Protein AF-A0AAF0HGX1-F1 (afdb_monomer_lite)

Radius of gyration: 14.4 Å; chains: 1; bounding box: 32×28×38 Å

Structure (mmCIF, N/CA/C/O backbone):
data_AF-A0AAF0HGX1-F1
#
_entry.id   AF-A0AAF0HGX1-F1
#
loop_
_atom_site.group_PDB
_atom_site.id
_atom_site.type_symbol
_atom_site.label_atom_id
_atom_site.label_alt_id
_atom_site.label_comp_id
_atom_site.label_asym_id
_atom_site.label_entity_id
_atom_site.label_seq_id
_atom_site.pdbx_PDB_ins_code
_atom_site.Cartn_x
_atom_site.Cartn_y
_atom_site.Cartn_z
_atom_site.occupancy
_atom_site.B_iso_or_equiv
_atom_site.auth_seq_id
_atom_site.auth_comp_id
_atom_site.auth_asym_id
_atom_site.auth_atom_id
_atom_site.pdbx_PDB_model_num
ATOM 1 N N . MET A 1 1 ? 1.243 -7.071 -18.373 1.00 39.72 1 MET A N 1
ATOM 2 C CA . MET A 1 1 ? 2.028 -7.286 -17.140 1.00 39.72 1 MET A CA 1
ATOM 3 C C . MET A 1 1 ? 1.034 -7.482 -16.002 1.00 39.72 1 MET A C 1
ATOM 5 O O . MET A 1 1 ? 0.300 -6.554 -15.701 1.00 39.72 1 MET A O 1
ATOM 9 N N . LYS A 1 2 ? 0.867 -8.713 -15.497 1.00 37.19 2 LYS A N 1
ATOM 10 C CA . LYS A 1 2 ? -0.102 -9.013 -14.429 1.00 37.19 2 LYS A CA 1
ATOM 11 C C . LYS A 1 2 ? 0.512 -8.567 -13.104 1.00 37.19 2 LYS A C 1
ATOM 13 O O . LYS A 1 2 ? 1.212 -9.352 -12.472 1.00 37.19 2 LYS A O 1
ATOM 18 N N . TYR A 1 3 ? 0.330 -7.307 -12.726 1.00 50.44 3 TYR A N 1
ATOM 19 C CA . TYR A 1 3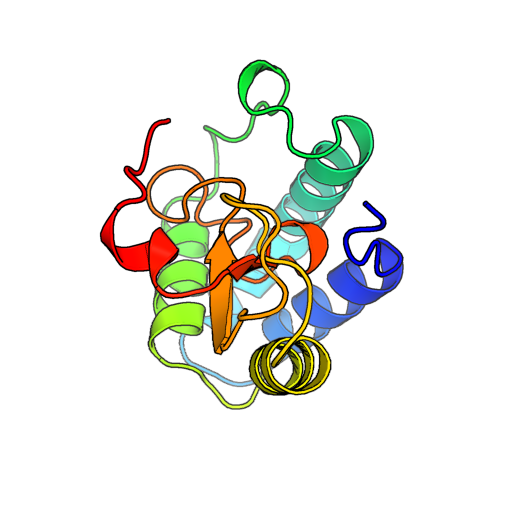 ? 0.587 -6.932 -11.341 1.00 50.44 3 TYR A CA 1
ATOM 20 C C . TYR A 1 3 ? -0.386 -7.682 -10.451 1.00 50.44 3 TYR A C 1
ATOM 22 O O . TYR A 1 3 ? -1.512 -7.963 -10.863 1.00 50.44 3 TYR A O 1
ATOM 30 N N . PHE A 1 4 ? 0.112 -8.107 -9.295 1.00 54.91 4 PHE A N 1
ATOM 31 C CA . PHE A 1 4 ? -0.618 -8.888 -8.312 1.00 54.91 4 PHE A CA 1
ATOM 32 C C . PHE A 1 4 ? -1.902 -8.153 -7.912 1.00 54.91 4 PHE A C 1
ATOM 34 O O . PHE A 1 4 ? -1.913 -7.371 -6.971 1.00 54.91 4 PHE A O 1
ATOM 41 N N . ASN A 1 5 ? -2.999 -8.451 -8.600 1.00 54.19 5 ASN A N 1
ATOM 42 C CA . ASN A 1 5 ? -4.328 -8.215 -8.072 1.00 54.19 5 ASN A CA 1
ATOM 43 C C . ASN A 1 5 ? -4.566 -9.324 -7.054 1.00 54.19 5 ASN A C 1
ATOM 45 O O . ASN A 1 5 ? -5.161 -10.353 -7.379 1.00 54.19 5 ASN A O 1
ATOM 49 N N . GLN A 1 6 ? -4.044 -9.157 -5.834 1.00 63.81 6 GLN A N 1
ATOM 50 C CA . GLN A 1 6 ? -4.716 -9.837 -4.738 1.00 63.81 6 GLN A CA 1
ATOM 51 C C . GLN A 1 6 ? -6.162 -9.322 -4.716 1.00 63.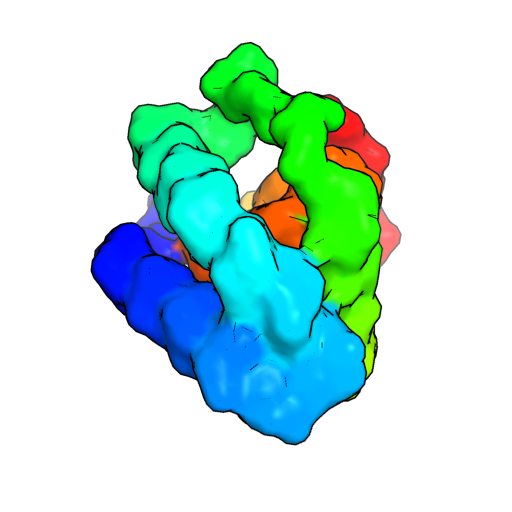81 6 GLN A C 1
ATOM 53 O O . GLN A 1 6 ? -6.370 -8.126 -4.965 1.00 63.81 6 GLN A O 1
ATOM 58 N N . PRO A 1 7 ? -7.148 -10.208 -4.498 1.00 80.38 7 PRO A N 1
ATOM 59 C CA . PRO A 1 7 ? -8.533 -9.791 -4.347 1.00 80.38 7 PRO A CA 1
ATOM 60 C C . PRO A 1 7 ? -8.623 -8.672 -3.306 1.00 80.38 7 PRO A C 1
ATOM 62 O O . PRO A 1 7 ? -7.871 -8.685 -2.328 1.00 80.38 7 PRO A O 1
ATOM 65 N N . LEU A 1 8 ? -9.505 -7.699 -3.532 1.00 85.56 8 LEU A N 1
ATOM 66 C CA . LEU A 1 8 ? -9.728 -6.588 -2.602 1.00 85.56 8 LEU A CA 1
ATOM 67 C C . LEU A 1 8 ? -10.039 -7.111 -1.191 1.00 85.56 8 LEU A C 1
ATOM 69 O O . LEU A 1 8 ? -9.593 -6.537 -0.202 1.00 85.56 8 LEU A O 1
ATOM 73 N N . GLU A 1 9 ? -10.749 -8.232 -1.118 1.00 89.00 9 GLU A N 1
ATOM 74 C CA . GLU A 1 9 ? -11.104 -8.958 0.096 1.00 89.00 9 GLU A CA 1
ATOM 75 C C . GLU A 1 9 ? -9.868 -9.247 0.958 1.00 89.00 9 GLU A C 1
ATOM 77 O O . GLU A 1 9 ? -9.869 -8.940 2.144 1.00 89.00 9 GLU A O 1
ATOM 82 N N . ASN A 1 10 ? -8.760 -9.691 0.354 1.00 90.44 10 ASN A N 1
ATOM 83 C CA . ASN A 1 10 ? -7.525 -9.963 1.093 1.00 90.44 10 ASN A CA 1
ATOM 84 C C . ASN A 1 10 ? -6.926 -8.699 1.722 1.00 90.44 10 ASN A C 1
ATOM 86 O O . ASN A 1 10 ? -6.277 -8.774 2.763 1.00 90.44 10 ASN A O 1
ATOM 90 N N . ASP A 1 11 ? -7.049 -7.548 1.062 1.00 93.06 11 ASP A N 1
ATOM 91 C CA . ASP A 1 11 ? -6.525 -6.290 1.595 1.00 93.06 11 ASP A CA 1
ATOM 92 C C . ASP A 1 11 ? -7.460 -5.684 2.650 1.00 93.06 11 ASP A C 1
ATOM 94 O O . ASP A 1 11 ? -6.969 -5.073 3.601 1.00 93.06 11 ASP A O 1
ATOM 98 N N . ILE A 1 12 ? -8.773 -5.930 2.548 1.00 94.69 12 ILE A N 1
ATOM 99 C CA . ILE A 1 12 ? -9.754 -5.639 3.606 1.00 94.69 12 ILE A CA 1
ATOM 100 C C . ILE A 1 12 ? -9.478 -6.490 4.854 1.00 94.69 12 ILE A C 1
ATOM 102 O O . ILE A 1 12 ? -9.464 -5.959 5.968 1.00 94.69 12 ILE A O 1
ATOM 106 N N . ASP A 1 13 ? -9.201 -7.782 4.686 1.00 94.38 13 ASP A N 1
ATOM 107 C CA . ASP A 1 13 ? -8.887 -8.677 5.801 1.00 94.38 13 ASP A CA 1
ATOM 108 C C . ASP A 1 13 ? -7.613 -8.217 6.521 1.00 94.38 13 ASP A C 1
ATOM 110 O O . ASP A 1 13 ? -7.614 -8.039 7.738 1.00 94.38 13 ASP A O 1
ATOM 114 N N . LYS A 1 14 ? -6.549 -7.885 5.775 1.00 93.12 14 LYS A N 1
ATOM 115 C CA . LYS A 1 14 ? -5.292 -7.380 6.357 1.00 93.12 14 LYS A CA 1
ATOM 116 C C . LYS A 1 14 ? -5.467 -6.077 7.133 1.00 93.12 14 LYS A C 1
ATOM 118 O O . LYS A 1 14 ? -4.910 -5.950 8.221 1.00 93.12 14 LYS A O 1
ATOM 123 N N . ILE A 1 15 ? -6.190 -5.083 6.599 1.00 93.44 15 ILE A N 1
ATOM 124 C CA . ILE A 1 15 ? -6.389 -3.820 7.336 1.00 93.44 15 ILE A CA 1
ATOM 125 C C . ILE A 1 15 ? -7.247 -4.046 8.587 1.00 93.44 15 ILE A C 1
ATOM 127 O O . ILE A 1 15 ? -6.969 -3.446 9.623 1.00 93.44 15 ILE A O 1
ATOM 131 N N . THR A 1 16 ? -8.216 -4.963 8.528 1.00 94.69 16 THR A N 1
ATOM 132 C CA . THR A 1 16 ? -9.016 -5.386 9.687 1.00 94.69 16 THR A CA 1
ATOM 133 C C . THR A 1 16 ? -8.153 -6.074 10.749 1.00 94.69 16 THR A C 1
ATOM 135 O 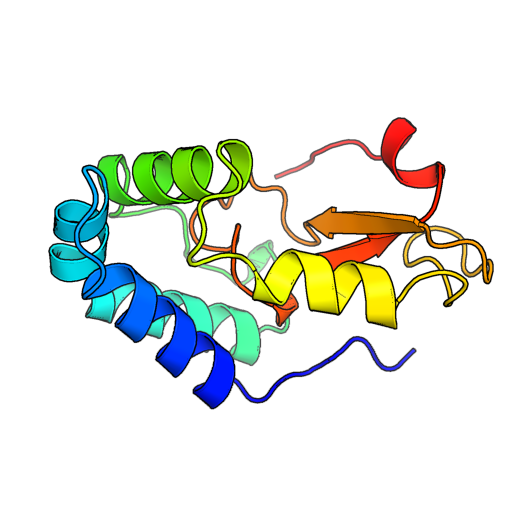O . THR A 1 16 ? -8.241 -5.7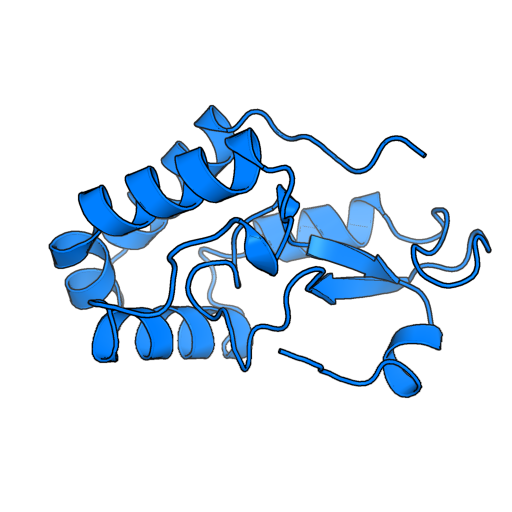43 11.930 1.00 94.69 16 THR A O 1
ATOM 138 N N . GLU A 1 17 ? -7.269 -6.990 10.354 1.00 93.31 17 GLU A N 1
ATOM 139 C CA . GLU A 1 17 ? -6.313 -7.634 11.263 1.00 93.31 17 GLU A CA 1
ATOM 140 C C . GLU A 1 17 ? -5.374 -6.613 11.917 1.00 93.31 17 GLU A C 1
ATOM 142 O O . GLU A 1 17 ? -5.125 -6.671 13.121 1.00 93.31 17 GLU A O 1
ATOM 147 N N . ILE A 1 18 ? -4.880 -5.645 11.142 1.00 92.06 18 ILE A N 1
ATOM 148 C CA . ILE A 1 18 ? -4.014 -4.567 11.631 1.00 92.06 18 ILE A CA 1
ATOM 149 C C . ILE A 1 18 ? -4.768 -3.648 12.597 1.00 92.06 18 ILE A C 1
ATOM 151 O O . ILE A 1 18 ? -4.205 -3.259 13.619 1.00 92.06 18 ILE A O 1
ATOM 155 N N . ALA A 1 19 ? -6.028 -3.323 12.309 1.00 92.81 19 ALA A N 1
ATOM 156 C CA . ALA A 1 19 ? -6.884 -2.539 13.195 1.00 92.81 19 ALA A CA 1
ATOM 157 C C . ALA A 1 19 ? -7.083 -3.225 14.555 1.00 92.81 19 ALA A C 1
ATOM 159 O O . ALA A 1 19 ? -7.034 -2.565 15.588 1.00 92.81 19 ALA A O 1
ATOM 160 N N . ASN A 1 20 ? -7.241 -4.550 14.550 1.00 91.38 20 ASN A N 1
ATOM 161 C CA . ASN A 1 20 ? -7.443 -5.359 15.753 1.00 91.38 20 ASN A CA 1
ATOM 162 C C . ASN A 1 20 ? -6.134 -5.761 16.460 1.00 91.38 20 ASN A C 1
ATOM 164 O O . ASN A 1 20 ? -6.165 -6.370 17.532 1.00 91.38 20 ASN A O 1
ATOM 168 N N . ALA A 1 21 ? -4.970 -5.462 15.878 1.00 88.38 21 ALA A N 1
ATOM 169 C CA . ALA A 1 21 ? -3.684 -5.815 16.466 1.00 88.38 21 ALA A CA 1
ATOM 170 C C . ALA A 1 21 ? -3.358 -4.913 17.666 1.00 88.38 21 ALA A C 1
ATOM 172 O O . ALA A 1 21 ? -3.553 -3.707 17.628 1.00 88.38 21 ALA A O 1
ATOM 173 N N . ASN A 1 22 ? -2.772 -5.465 18.728 1.00 81.31 22 ASN A N 1
ATOM 174 C CA . ASN A 1 22 ? -2.458 -4.687 19.927 1.00 81.31 22 ASN A CA 1
ATOM 175 C C . ASN A 1 22 ? -1.109 -3.943 19.803 1.00 81.31 22 ASN A C 1
ATOM 177 O O . ASN A 1 22 ? -0.073 -4.437 20.250 1.00 81.31 22 ASN A O 1
ATOM 181 N N . TYR A 1 23 ? -1.106 -2.766 19.167 1.00 83.00 23 TYR A N 1
ATOM 182 C CA . TYR A 1 23 ? 0.057 -1.862 19.109 1.00 83.00 23 TYR A CA 1
ATOM 183 C C . TYR A 1 23 ? -0.348 -0.380 19.154 1.00 83.00 23 TYR A C 1
ATOM 185 O O . TYR A 1 23 ? -1.500 -0.034 18.910 1.00 83.00 23 TYR A O 1
ATOM 193 N N . SER A 1 24 ? 0.605 0.522 19.418 1.00 78.56 24 SER A N 1
ATOM 194 C CA . SER A 1 24 ? 0.345 1.949 19.698 1.00 78.56 24 SER A CA 1
ATOM 195 C C . SER A 1 24 ? -0.448 2.716 18.628 1.00 78.56 24 SER A C 1
ATOM 197 O O . SER A 1 24 ? -1.109 3.695 18.952 1.00 78.56 24 SER A O 1
ATOM 199 N N . GLY A 1 25 ? -0.394 2.291 17.363 1.00 81.38 25 GLY A N 1
ATOM 200 C CA . GLY A 1 25 ? -1.094 2.934 16.247 1.00 81.38 25 GLY A CA 1
ATOM 201 C C . GLY A 1 25 ? -2.410 2.268 15.832 1.00 81.38 25 GLY A C 1
ATOM 202 O O . GLY A 1 25 ? -3.092 2.805 14.959 1.00 81.38 25 GLY A O 1
ATOM 203 N N . SER A 1 26 ? -2.759 1.125 16.432 1.00 85.06 26 SER A N 1
ATOM 204 C CA . SER A 1 26 ? -3.930 0.309 16.069 1.00 85.06 26 SER A CA 1
ATOM 205 C C . SER A 1 26 ? -5.251 1.038 16.284 1.00 85.06 26 SER A C 1
ATOM 207 O O . SER A 1 26 ? -6.065 1.087 15.370 1.00 85.06 26 SER A O 1
ATOM 209 N N . LYS A 1 27 ? -5.421 1.723 17.425 1.00 91.56 27 LYS A N 1
ATOM 210 C CA . LYS A 1 27 ? -6.661 2.440 17.770 1.00 91.56 27 LYS A CA 1
ATOM 211 C C . LYS A 1 27 ? -7.050 3.500 16.737 1.00 91.56 27 LYS A C 1
ATOM 213 O O . LYS A 1 27 ? -8.225 3.666 16.427 1.00 91.56 27 LYS A O 1
ATOM 218 N N . LEU A 1 28 ? -6.066 4.208 16.177 1.00 91.75 28 LEU A N 1
ATOM 219 C CA . LEU A 1 28 ? -6.306 5.195 15.118 1.00 91.75 28 LEU A CA 1
ATOM 220 C C . LEU A 1 28 ? -6.792 4.537 13.825 1.00 91.75 28 LEU A C 1
ATOM 222 O O . LEU A 1 28 ? -7.591 5.130 13.107 1.00 91.75 28 LEU A O 1
ATOM 226 N N . ILE A 1 29 ? -6.317 3.331 13.525 1.00 90.94 29 ILE A N 1
ATOM 227 C CA . ILE A 1 29 ? -6.726 2.584 12.334 1.00 90.94 29 ILE A CA 1
ATOM 228 C C . ILE A 1 29 ? -8.099 1.954 12.560 1.00 90.94 29 ILE A C 1
ATOM 230 O O . ILE A 1 29 ? -8.958 2.091 11.701 1.00 90.94 29 ILE A O 1
ATOM 234 N N . GLU A 1 30 ? -8.340 1.373 13.734 1.00 93.00 30 GLU A N 1
ATOM 235 C CA . GLU A 1 30 ? -9.634 0.831 14.161 1.00 93.00 30 GLU A CA 1
ATOM 236 C C . GLU A 1 30 ? -10.750 1.879 14.071 1.00 93.00 30 GLU A C 1
ATOM 238 O O . GLU A 1 30 ? -11.751 1.660 13.392 1.00 93.00 30 GLU A O 1
ATOM 243 N N . ASN A 1 31 ? -10.540 3.066 14.653 1.00 92.62 31 ASN A N 1
ATOM 244 C CA . ASN A 1 31 ? -11.519 4.158 14.626 1.00 92.62 31 ASN A CA 1
ATOM 245 C C . ASN A 1 31 ? -11.841 4.654 13.203 1.00 92.62 31 ASN A C 1
ATOM 247 O O . ASN A 1 31 ? -12.875 5.281 12.992 1.00 92.62 31 ASN A O 1
ATOM 251 N N . ASN A 1 32 ? -10.956 4.395 12.237 1.00 92.50 32 ASN A N 1
ATOM 252 C CA . ASN A 1 32 ? -11.082 4.840 10.852 1.00 92.50 32 ASN A CA 1
ATOM 253 C C . ASN A 1 32 ? -11.209 3.669 9.860 1.00 92.50 32 ASN A C 1
ATOM 255 O O . ASN A 1 32 ? -11.092 3.879 8.651 1.00 92.50 32 ASN A O 1
ATOM 259 N N . LEU A 1 33 ? -11.458 2.443 10.339 1.00 93.25 33 LEU A N 1
ATOM 260 C CA . LEU A 1 33 ? -11.406 1.224 9.526 1.00 93.25 33 LEU A CA 1
ATOM 261 C C . LEU A 1 33 ? -12.366 1.288 8.333 1.00 93.25 33 LEU A C 1
ATOM 263 O O . LEU A 1 33 ? -11.972 1.001 7.205 1.00 93.25 33 LEU A O 1
ATOM 267 N N . ASN A 1 34 ? -13.596 1.756 8.558 1.00 92.88 34 ASN A N 1
ATOM 268 C CA . ASN A 1 34 ? -14.583 1.925 7.490 1.00 92.88 34 ASN A CA 1
ATOM 269 C C . ASN A 1 34 ? -14.088 2.886 6.398 1.00 92.88 34 ASN A C 1
ATOM 271 O O . ASN A 1 34 ? -14.266 2.613 5.217 1.00 92.88 34 ASN A O 1
ATOM 275 N N . ILE A 1 35 ? -13.409 3.974 6.773 1.00 91.50 35 ILE A N 1
ATOM 276 C CA . ILE A 1 35 ? -12.864 4.937 5.807 1.00 91.50 35 ILE A CA 1
ATOM 277 C C . ILE A 1 35 ? -11.719 4.298 5.008 1.00 91.50 35 ILE A C 1
ATOM 279 O O . ILE A 1 35 ? -11.669 4.466 3.792 1.00 91.50 35 ILE A O 1
ATOM 283 N N . PHE A 1 36 ? -10.831 3.522 5.645 1.00 92.38 36 PHE A N 1
ATOM 284 C CA . PHE A 1 36 ? -9.793 2.769 4.927 1.00 92.38 36 PHE A CA 1
ATOM 285 C C . PHE A 1 36 ? -10.383 1.786 3.915 1.00 92.38 36 PHE A C 1
ATOM 287 O O . PHE A 1 36 ? -9.913 1.727 2.781 1.00 92.38 36 PHE A O 1
ATOM 294 N N . ILE A 1 37 ? -11.426 1.050 4.302 1.00 93.38 37 ILE A N 1
ATOM 295 C CA . ILE A 1 37 ? -12.113 0.102 3.418 1.00 93.38 37 ILE A CA 1
ATOM 296 C C . ILE A 1 37 ? -12.709 0.830 2.205 1.00 93.38 37 ILE A C 1
ATOM 298 O O . ILE A 1 37 ? -12.520 0.381 1.074 1.00 93.38 37 ILE A O 1
ATOM 302 N N . GLU A 1 38 ? -13.369 1.974 2.406 1.00 92.00 38 GLU A N 1
ATOM 303 C CA . GLU A 1 38 ? -13.900 2.781 1.299 1.00 92.00 38 GLU A CA 1
ATOM 304 C C . GLU A 1 38 ? -12.792 3.320 0.384 1.00 92.00 38 GLU A C 1
ATOM 306 O O . GLU A 1 38 ? -12.920 3.273 -0.840 1.00 92.00 38 GLU A O 1
ATOM 311 N N . ARG A 1 39 ? -11.658 3.752 0.947 1.00 91.06 39 ARG A N 1
ATOM 312 C CA . ARG A 1 39 ? -10.485 4.161 0.158 1.00 91.06 39 ARG A CA 1
ATOM 313 C C . ARG A 1 39 ? -9.897 2.995 -0.641 1.00 91.06 39 ARG A C 1
ATOM 315 O O . ARG A 1 39 ? -9.501 3.180 -1.787 1.00 91.06 39 ARG A O 1
ATOM 322 N N . TYR A 1 40 ? -9.863 1.781 -0.089 1.00 93.12 40 TYR A N 1
ATOM 323 C CA . TYR A 1 40 ? -9.379 0.603 -0.821 1.00 93.12 40 TYR A CA 1
ATOM 324 C C . TYR A 1 40 ? -10.326 0.251 -1.969 1.00 93.12 40 TYR A C 1
ATOM 326 O O . TYR A 1 40 ? -9.868 0.041 -3.090 1.00 93.12 40 TYR A O 1
ATOM 334 N N . LYS A 1 41 ? -11.644 0.279 -1.740 1.00 92.25 41 LYS A N 1
ATOM 335 C CA . LYS A 1 41 ? -12.641 0.116 -2.811 1.00 92.25 41 LYS A CA 1
ATOM 336 C C . LYS A 1 41 ? -12.447 1.146 -3.924 1.00 92.25 41 LYS A C 1
ATOM 338 O O . LYS A 1 41 ? -12.424 0.773 -5.097 1.00 92.25 41 LYS A O 1
ATOM 343 N N . GLU A 1 42 ? -12.253 2.415 -3.565 1.00 91.38 42 GLU A N 1
ATOM 344 C CA . GLU A 1 42 ? -11.985 3.496 -4.518 1.00 91.38 42 GLU A CA 1
ATOM 345 C C . GLU A 1 42 ? -10.725 3.203 -5.343 1.00 91.38 42 GLU A C 1
ATOM 347 O O . GLU A 1 42 ? -10.807 3.168 -6.572 1.00 91.38 42 GLU A O 1
ATOM 352 N N . TYR A 1 43 ? -9.604 2.880 -4.688 1.00 91.88 43 TYR A N 1
ATOM 353 C CA . TYR A 1 43 ? -8.349 2.520 -5.354 1.00 91.88 43 TYR A CA 1
ATOM 354 C C . TYR A 1 43 ? -8.540 1.395 -6.377 1.00 91.88 43 TYR A C 1
ATOM 356 O O . TYR A 1 43 ? -8.070 1.496 -7.510 1.00 91.88 43 TYR A O 1
ATOM 364 N N . TYR A 1 44 ? -9.236 0.319 -5.999 1.00 91.19 44 TYR A N 1
ATOM 365 C CA . TYR A 1 44 ? -9.484 -0.813 -6.893 1.00 91.19 44 TYR A CA 1
ATOM 366 C C . TYR A 1 44 ? -10.423 -0.447 -8.048 1.00 91.19 44 TYR A C 1
ATOM 368 O O . TYR A 1 44 ? -10.196 -0.891 -9.175 1.00 91.19 44 TYR A O 1
ATOM 376 N N . SER A 1 45 ? -11.436 0.392 -7.802 1.00 90.50 45 SER A N 1
ATOM 377 C CA . SER A 1 45 ? -12.379 0.845 -8.834 1.00 90.50 45 SER A CA 1
ATOM 378 C C . SER A 1 45 ? -11.696 1.662 -9.937 1.00 90.50 45 SER A C 1
ATOM 380 O O . SER A 1 45 ? -12.013 1.496 -11.115 1.00 90.50 45 SER A O 1
ATOM 382 N N . CYS A 1 46 ? -10.703 2.482 -9.576 1.00 89.44 46 CYS A N 1
ATOM 383 C CA . CYS A 1 46 ? -9.965 3.339 -10.504 1.00 89.44 46 CYS A CA 1
ATOM 384 C C . CYS A 1 46 ? -8.569 2.803 -10.864 1.00 89.44 46 CYS A C 1
ATOM 386 O O . CYS A 1 46 ? -7.834 3.450 -11.608 1.00 89.44 46 CYS A O 1
ATOM 388 N N . LYS A 1 47 ? -8.190 1.623 -10.353 1.00 88.50 47 LYS A N 1
ATOM 389 C CA . LYS A 1 47 ? -6.875 0.982 -10.548 1.00 88.50 47 LYS A CA 1
ATOM 390 C C . LYS A 1 47 ? -5.698 1.894 -10.179 1.00 88.50 47 LYS A C 1
ATOM 392 O O . LYS A 1 47 ? -4.691 1.927 -10.884 1.00 88.50 47 LYS A O 1
ATOM 397 N N . GLY A 1 48 ? -5.840 2.654 -9.097 1.00 84.81 48 GLY A N 1
ATOM 398 C CA . GLY A 1 48 ? -4.804 3.578 -8.644 1.00 84.81 48 GLY A CA 1
ATOM 399 C C . GLY A 1 48 ? -4.657 4.839 -9.505 1.00 84.81 48 GLY A C 1
ATOM 400 O O . GLY A 1 48 ? -3.627 5.499 -9.417 1.00 84.81 48 GLY A O 1
ATOM 401 N N . ALA A 1 49 ? -5.630 5.191 -10.352 1.00 87.44 49 ALA A N 1
ATOM 402 C CA . ALA A 1 49 ? -5.583 6.442 -11.108 1.00 87.44 49 ALA A CA 1
ATOM 403 C C . ALA A 1 49 ? -5.658 7.648 -10.153 1.00 87.44 49 ALA A C 1
ATOM 405 O O . ALA A 1 49 ? -6.740 7.998 -9.685 1.00 87.44 49 ALA A O 1
ATOM 406 N N . ALA A 1 50 ? -4.511 8.283 -9.878 1.00 83.88 50 ALA A N 1
ATOM 407 C CA . ALA A 1 50 ? -4.368 9.347 -8.876 1.00 83.88 50 ALA A CA 1
ATOM 408 C C . ALA A 1 50 ? -5.405 10.474 -9.032 1.00 83.88 50 ALA A C 1
ATOM 410 O O . ALA A 1 50 ? -6.043 10.864 -8.061 1.00 83.88 50 ALA A O 1
ATOM 411 N N . LEU A 1 51 ? -5.654 10.919 -10.270 1.00 83.56 51 LEU A N 1
ATOM 412 C CA . LEU A 1 51 ? -6.626 11.978 -10.586 1.00 83.56 51 LEU A CA 1
ATOM 413 C C . LEU A 1 51 ? -8.090 11.588 -10.327 1.00 83.56 51 LEU A C 1
ATOM 415 O O . LEU A 1 51 ? -8.963 12.450 -10.316 1.00 83.56 51 LEU A O 1
ATOM 419 N N . SER A 1 52 ? -8.375 10.297 -10.170 1.00 83.38 52 SER A N 1
ATOM 420 C CA . SER A 1 52 ? -9.717 9.767 -9.912 1.00 83.38 52 SER A CA 1
ATOM 421 C C . SER A 1 52 ? -9.929 9.370 -8.450 1.00 83.38 52 SER A C 1
ATOM 423 O O . SER A 1 52 ? -11.023 8.939 -8.102 1.00 83.38 52 SER A O 1
ATOM 425 N N . ILE A 1 53 ? -8.901 9.486 -7.605 1.00 80.81 53 ILE A N 1
ATOM 426 C CA . ILE A 1 53 ? -8.970 9.160 -6.179 1.00 80.81 53 ILE A CA 1
ATOM 427 C C . ILE A 1 53 ? -9.246 10.441 -5.394 1.00 80.81 53 ILE A C 1
ATOM 429 O O . ILE A 1 53 ? -8.427 11.354 -5.366 1.00 80.81 53 ILE A O 1
ATOM 433 N N . ASN A 1 54 ? -10.363 10.493 -4.672 1.00 68.81 54 ASN A N 1
ATOM 434 C CA . ASN A 1 54 ? -10.771 11.652 -3.868 1.00 68.81 54 ASN A CA 1
ATOM 435 C C . ASN A 1 54 ? -10.085 11.701 -2.482 1.00 68.81 54 ASN A C 1
ATOM 437 O O . ASN A 1 54 ? -10.618 12.246 -1.515 1.00 68.81 54 ASN A O 1
ATOM 441 N N . GLY A 1 55 ? -8.890 11.115 -2.363 1.00 61.16 55 GLY A N 1
ATOM 442 C CA . GLY A 1 55 ? -8.240 10.706 -1.110 1.00 61.16 55 GLY A CA 1
ATOM 443 C C . GLY A 1 55 ? -7.649 11.811 -0.224 1.00 61.16 55 GLY A C 1
ATOM 444 O O . GLY A 1 55 ? -6.912 11.505 0.706 1.00 61.16 55 GLY A O 1
ATOM 445 N N . MET A 1 56 ? -7.932 13.093 -0.458 1.00 59.81 56 MET A N 1
ATOM 446 C CA . MET A 1 56 ? -7.244 14.168 0.278 1.00 59.81 56 MET A CA 1
ATOM 447 C C . MET A 1 56 ? -7.878 14.554 1.624 1.00 59.81 56 MET A C 1
ATOM 449 O O . MET A 1 56 ? -7.232 15.249 2.405 1.00 59.81 56 MET A O 1
ATOM 453 N N . PHE A 1 57 ? -9.097 14.105 1.941 1.00 64.12 57 PHE A N 1
ATOM 454 C CA . PHE A 1 57 ? -9.809 14.543 3.150 1.00 64.12 57 PHE A CA 1
ATOM 455 C C . PHE A 1 57 ? -10.075 13.405 4.150 1.00 64.12 57 PHE A C 1
ATOM 457 O O . PHE A 1 57 ? -10.664 12.384 3.800 1.00 64.12 57 PHE A O 1
ATOM 464 N N . GLY A 1 58 ? -9.702 13.625 5.421 1.00 67.19 58 GLY A N 1
ATOM 465 C CA . GLY A 1 58 ? -10.329 12.944 6.565 1.00 67.19 58 GLY A CA 1
ATOM 466 C C . GLY A 1 58 ? -9.554 11.844 7.301 1.00 67.19 58 GLY A C 1
ATOM 467 O O . GLY A 1 58 ? -10.199 11.039 7.958 1.00 67.19 58 GLY A O 1
ATOM 468 N N . LEU A 1 59 ? -8.216 11.779 7.248 1.00 74.31 59 LEU A N 1
ATOM 469 C CA . LEU A 1 59 ? -7.456 10.710 7.931 1.00 74.31 59 LEU A CA 1
ATOM 470 C C . LEU A 1 59 ? -6.102 11.139 8.527 1.00 74.31 59 LEU A C 1
ATOM 472 O O . LEU A 1 59 ? -5.249 10.283 8.714 1.00 74.31 59 LEU A O 1
ATOM 476 N N . ASN A 1 60 ? -5.847 12.421 8.806 1.00 81.69 60 ASN A N 1
ATOM 477 C CA . ASN A 1 60 ? -4.483 12.924 9.072 1.00 81.69 60 ASN A CA 1
ATOM 478 C C . ASN A 1 60 ? -3.668 12.075 10.076 1.00 81.69 60 ASN A C 1
ATOM 480 O O . ASN A 1 60 ? -2.586 11.596 9.733 1.00 81.69 60 ASN A O 1
ATOM 484 N N . ASP A 1 61 ? -4.218 11.779 11.256 1.00 88.00 61 ASP A N 1
ATOM 485 C CA . ASP A 1 61 ? -3.514 10.971 12.265 1.00 88.00 61 ASP A CA 1
ATOM 486 C C . ASP A 1 61 ? -3.433 9.481 11.893 1.00 88.00 61 ASP A C 1
ATOM 488 O O . ASP A 1 61 ? -2.416 8.819 12.119 1.00 88.00 61 ASP A O 1
ATOM 492 N N . ALA A 1 62 ? -4.485 8.937 11.276 1.00 89.38 62 ALA A N 1
ATOM 493 C CA . ALA A 1 62 ? -4.530 7.543 10.836 1.00 89.38 62 ALA A CA 1
ATOM 494 C C . ALA A 1 62 ? -3.566 7.270 9.663 1.00 89.38 62 ALA A C 1
ATOM 496 O O . ALA A 1 62 ? -2.899 6.234 9.630 1.00 89.38 62 ALA A O 1
ATOM 497 N N . ARG A 1 63 ? -3.428 8.230 8.743 1.00 90.50 63 ARG A N 1
ATOM 498 C CA . ARG A 1 63 ? -2.457 8.253 7.638 1.00 90.50 63 ARG A CA 1
ATOM 499 C C . ARG A 1 63 ? -1.035 8.196 8.175 1.00 90.50 63 ARG A C 1
ATOM 501 O O . ARG A 1 63 ? -0.249 7.344 7.759 1.00 90.50 63 ARG A O 1
ATOM 508 N N . GLU A 1 64 ? -0.717 9.044 9.149 1.00 90.44 64 GLU A N 1
ATOM 509 C CA . GLU A 1 64 ? 0.598 9.030 9.787 1.00 90.44 64 GLU A CA 1
ATOM 510 C C . GLU A 1 64 ? 0.848 7.739 10.582 1.00 90.44 64 GLU A C 1
ATOM 512 O O . GLU A 1 64 ? 1.963 7.212 10.557 1.00 90.44 64 GLU A O 1
ATOM 517 N N . SER A 1 65 ? -0.180 7.165 11.218 1.00 91.31 65 SER A N 1
ATOM 518 C CA . SER A 1 65 ? -0.087 5.853 11.876 1.00 91.31 65 SER A CA 1
ATOM 519 C C . SER A 1 65 ? 0.295 4.741 10.889 1.00 91.31 65 SER A C 1
ATOM 521 O O . SER A 1 65 ? 1.276 4.028 11.114 1.00 91.31 65 SER A O 1
ATOM 523 N N . ILE A 1 66 ? -0.398 4.636 9.749 1.00 91.88 66 ILE A N 1
ATOM 524 C CA . ILE A 1 66 ? -0.094 3.651 8.695 1.00 91.88 66 ILE A CA 1
ATOM 525 C C . ILE A 1 66 ? 1.297 3.874 8.094 1.00 91.88 66 ILE A C 1
ATOM 527 O O . ILE A 1 66 ? 2.056 2.923 7.883 1.00 91.88 66 ILE A O 1
ATOM 531 N N . LYS A 1 67 ? 1.680 5.132 7.863 1.00 91.31 67 LYS A N 1
ATOM 532 C CA . LYS A 1 67 ? 3.010 5.482 7.356 1.00 91.31 67 LYS A CA 1
ATOM 533 C C . LYS A 1 67 ? 4.116 5.033 8.310 1.00 91.31 67 LYS A C 1
ATOM 535 O O . LYS A 1 67 ? 5.097 4.418 7.882 1.00 91.31 67 LYS A O 1
ATOM 540 N N . LYS A 1 68 ? 3.945 5.283 9.613 1.00 91.38 68 LYS A N 1
ATOM 541 C CA . LYS A 1 68 ? 4.855 4.804 10.665 1.00 91.38 68 LYS A CA 1
ATOM 542 C C . LYS A 1 68 ? 4.886 3.279 10.728 1.00 91.38 68 LYS A C 1
ATOM 544 O O . LYS A 1 68 ? 5.971 2.715 10.848 1.00 91.38 68 LYS A O 1
ATOM 549 N N . LEU A 1 69 ? 3.733 2.623 10.588 1.00 91.81 69 LEU A N 1
ATOM 550 C CA . LEU A 1 69 ? 3.619 1.166 10.581 1.00 91.81 69 LEU A CA 1
ATOM 551 C C . LEU A 1 69 ? 4.449 0.525 9.469 1.00 91.81 69 LEU A C 1
ATOM 553 O O . LEU A 1 69 ? 5.214 -0.407 9.713 1.00 91.81 69 LEU A O 1
ATOM 557 N N . TYR A 1 70 ? 4.320 1.051 8.249 1.00 92.62 70 TYR A N 1
ATOM 558 C CA . TYR A 1 70 ? 5.081 0.578 7.098 1.00 92.62 70 TYR A CA 1
ATOM 55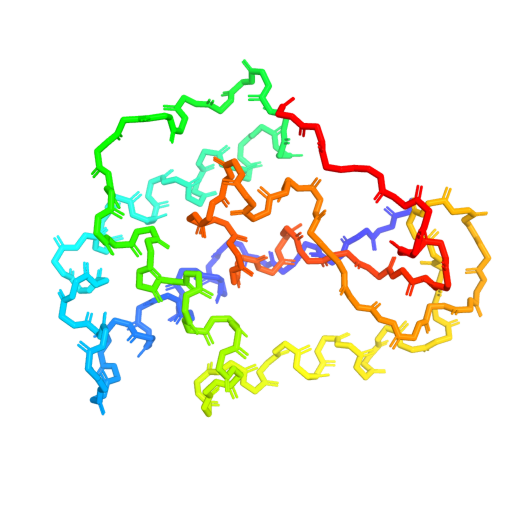9 C C . TYR A 1 70 ? 6.588 0.745 7.316 1.00 92.62 70 TYR A C 1
ATOM 561 O O . TYR A 1 70 ? 7.361 -0.190 7.101 1.00 92.62 70 TYR A O 1
ATOM 569 N N . LYS A 1 71 ? 7.013 1.916 7.813 1.00 90.31 71 LYS A N 1
ATOM 570 C CA . LYS A 1 71 ? 8.428 2.210 8.090 1.00 90.31 71 LYS A CA 1
ATOM 571 C C . LYS A 1 71 ? 9.015 1.328 9.190 1.00 90.31 71 LYS A C 1
ATOM 573 O O . LYS A 1 71 ? 10.154 0.884 9.054 1.00 90.31 71 LYS A O 1
ATOM 578 N N . SER A 1 72 ? 8.256 1.059 10.253 1.00 87.75 72 SER A N 1
ATOM 579 C CA . SER A 1 72 ? 8.708 0.205 11.356 1.00 87.75 72 SER A CA 1
ATOM 580 C C . SER A 1 72 ? 8.778 -1.272 10.975 1.00 87.75 72 SER A C 1
ATOM 582 O O . SER A 1 72 ? 9.411 -2.044 11.694 1.00 87.75 72 SER A O 1
ATOM 584 N N . LYS A 1 73 ? 8.165 -1.666 9.845 1.00 83.50 73 LYS A N 1
ATOM 585 C CA . LYS A 1 73 ? 8.066 -3.060 9.385 1.00 83.50 73 LYS A CA 1
ATOM 586 C C . LYS A 1 73 ? 7.544 -3.974 10.494 1.00 83.50 73 LYS A C 1
ATOM 588 O O . LYS A 1 73 ? 8.083 -5.059 10.714 1.00 83.50 73 LYS A O 1
ATOM 593 N N . GLY A 1 74 ? 6.534 -3.505 11.232 1.00 79.19 74 GLY A N 1
ATOM 594 C CA . GLY A 1 74 ? 5.997 -4.263 12.357 1.00 79.19 74 GLY A CA 1
ATOM 595 C C . GLY A 1 74 ? 5.494 -5.648 11.931 1.00 79.19 74 GLY A C 1
ATOM 596 O O . GLY A 1 74 ? 5.225 -5.895 10.756 1.00 79.19 74 GLY A O 1
ATOM 597 N N . LYS A 1 75 ? 5.390 -6.568 12.895 1.00 84.75 75 LYS A N 1
ATOM 598 C CA . LYS A 1 75 ? 5.134 -8.000 12.655 1.00 84.75 75 LYS A CA 1
ATOM 599 C C . LYS A 1 75 ? 3.897 -8.260 11.784 1.00 84.75 75 LYS A C 1
ATOM 601 O O . LYS A 1 75 ? 3.930 -9.148 10.942 1.00 84.75 75 LYS A O 1
ATOM 606 N N . GLN A 1 76 ? 2.853 -7.451 11.946 1.00 85.12 76 GLN A N 1
ATOM 607 C CA . GLN A 1 76 ? 1.615 -7.481 11.159 1.00 85.12 76 GLN A CA 1
ATOM 608 C C . GLN A 1 76 ? 1.803 -7.184 9.656 1.00 85.12 76 GLN A C 1
ATOM 610 O O . GLN A 1 76 ? 0.894 -7.394 8.866 1.00 85.12 76 GLN A O 1
ATOM 615 N N . LEU A 1 77 ? 2.982 -6.714 9.234 1.00 89.62 77 LEU A N 1
ATOM 616 C CA . LEU A 1 77 ? 3.332 -6.477 7.830 1.00 89.62 77 LEU A CA 1
ATOM 617 C C . LEU A 1 77 ? 4.229 -7.577 7.240 1.00 89.62 77 LEU A C 1
ATOM 619 O O . LEU A 1 77 ? 4.879 -7.358 6.214 1.00 89.62 77 LEU A O 1
ATOM 623 N N . SER A 1 78 ? 4.283 -8.767 7.852 1.00 90.50 78 SER A N 1
ATOM 624 C CA . SER A 1 78 ? 5.064 -9.906 7.339 1.00 90.50 78 SER A CA 1
ATOM 625 C C . SER A 1 78 ? 4.715 -10.256 5.888 1.00 90.50 78 SER A C 1
ATOM 627 O O . SER A 1 78 ? 5.610 -10.590 5.110 1.00 90.50 78 SER A O 1
ATOM 629 N N . PHE A 1 79 ? 3.454 -10.072 5.484 1.00 90.25 79 PHE A N 1
ATOM 630 C CA . PHE A 1 79 ? 3.004 -10.297 4.109 1.00 90.25 79 PHE A CA 1
ATOM 631 C C . PHE A 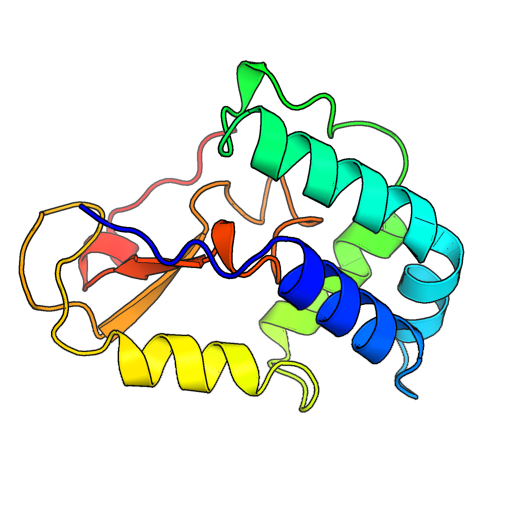1 79 ? 3.749 -9.427 3.079 1.00 90.25 79 PHE A C 1
ATOM 633 O O . PHE A 1 79 ? 3.928 -9.845 1.940 1.00 90.25 79 PHE A O 1
ATOM 640 N N . ILE A 1 80 ? 4.235 -8.235 3.452 1.00 92.38 80 ILE A N 1
ATOM 641 C CA . ILE A 1 80 ? 5.006 -7.360 2.549 1.00 92.38 80 ILE A CA 1
ATOM 642 C C . ILE A 1 80 ? 6.376 -7.974 2.249 1.00 92.38 80 ILE A C 1
ATOM 644 O O . ILE A 1 80 ? 6.880 -7.872 1.126 1.00 92.38 80 ILE A O 1
ATOM 648 N N . LYS A 1 81 ? 6.979 -8.648 3.235 1.00 91.31 81 LYS A N 1
ATOM 649 C CA . LYS A 1 81 ? 8.203 -9.422 3.019 1.00 91.31 81 LYS A CA 1
ATOM 650 C C . LYS A 1 81 ? 7.931 -10.578 2.060 1.00 91.31 81 LYS A C 1
ATOM 652 O O . LYS A 1 81 ? 8.655 -10.725 1.084 1.00 91.31 81 LYS A O 1
ATOM 657 N N . GLU A 1 82 ? 6.847 -11.323 2.266 1.00 91.44 82 GLU A N 1
ATOM 658 C CA . GLU A 1 82 ? 6.467 -12.411 1.358 1.00 91.44 82 GLU A CA 1
ATOM 659 C C . GLU A 1 82 ? 6.199 -11.924 -0.068 1.00 91.44 82 GLU A C 1
ATOM 661 O O . GLU A 1 82 ? 6.613 -12.572 -1.027 1.00 91.44 82 GLU A O 1
ATOM 666 N N . LEU A 1 83 ? 5.530 -10.776 -0.224 1.00 90.94 83 LEU A N 1
ATOM 667 C CA . LEU A 1 83 ? 5.326 -10.148 -1.527 1.00 90.94 83 LEU A CA 1
ATOM 668 C C . LEU A 1 83 ? 6.671 -9.842 -2.192 1.00 90.94 83 LEU A C 1
ATOM 670 O O . LEU A 1 83 ? 6.835 -10.113 -3.381 1.00 90.94 83 LEU A O 1
ATOM 674 N N . ARG A 1 84 ? 7.644 -9.309 -1.444 1.00 92.81 84 ARG A N 1
ATOM 675 C CA . ARG A 1 84 ? 8.982 -9.000 -1.970 1.00 92.81 84 ARG A CA 1
ATOM 676 C C . ARG A 1 84 ? 9.718 -10.266 -2.390 1.00 92.81 84 ARG A C 1
ATOM 678 O O . ARG A 1 84 ? 10.258 -10.316 -3.494 1.00 92.81 84 ARG A O 1
ATOM 685 N N . ASP A 1 85 ? 9.704 -11.283 -1.540 1.00 93.31 85 ASP A N 1
ATOM 686 C CA . ASP A 1 85 ? 10.398 -12.547 -1.778 1.00 93.31 85 ASP A CA 1
ATOM 687 C C . ASP A 1 85 ? 9.808 -13.248 -3.016 1.00 93.31 85 ASP A C 1
ATOM 689 O O . ASP A 1 85 ? 10.543 -13.611 -3.935 1.00 93.31 85 ASP A O 1
ATOM 693 N N . LYS A 1 86 ? 8.472 -13.306 -3.132 1.00 92.12 86 LYS A N 1
ATOM 694 C CA . LYS A 1 86 ? 7.756 -13.848 -4.307 1.00 92.12 86 LYS A CA 1
ATOM 695 C C . LYS A 1 86 ? 8.061 -13.100 -5.610 1.00 92.12 86 LYS A C 1
ATOM 697 O O . LYS A 1 86 ? 7.965 -13.687 -6.692 1.00 92.12 86 LYS A O 1
ATOM 702 N N . ASN A 1 87 ? 8.402 -11.815 -5.521 1.00 91.00 87 ASN A N 1
ATOM 703 C CA . ASN A 1 87 ? 8.676 -10.960 -6.673 1.00 91.00 87 ASN A CA 1
ATOM 704 C C . ASN A 1 87 ? 10.168 -10.737 -6.958 1.00 91.00 87 ASN A C 1
ATOM 706 O O . ASN A 1 87 ? 10.518 -10.029 -7.907 1.00 91.00 87 ASN A O 1
ATOM 710 N N . THR A 1 88 ? 11.057 -11.360 -6.189 1.00 94.62 88 THR A N 1
ATOM 711 C CA . THR A 1 88 ? 12.492 -11.268 -6.448 1.00 94.62 88 THR A CA 1
ATOM 712 C C . THR A 1 88 ? 12.834 -11.941 -7.782 1.00 94.62 88 THR A C 1
ATOM 714 O O . THR A 1 88 ? 12.343 -13.025 -8.095 1.00 94.62 88 THR A O 1
ATOM 717 N N . GLY A 1 89 ? 13.623 -11.263 -8.619 1.00 94.31 89 GLY A N 1
ATOM 718 C CA . GLY A 1 89 ? 13.951 -11.690 -9.983 1.00 94.31 89 GLY A CA 1
ATOM 719 C C . GLY A 1 89 ? 12.795 -11.577 -10.986 1.00 94.31 89 GLY A C 1
ATOM 720 O O . GLY A 1 89 ? 12.941 -11.993 -12.132 1.00 94.31 89 GLY A O 1
ATOM 721 N N . LYS A 1 90 ? 11.638 -11.021 -10.599 1.00 93.69 90 LYS A N 1
ATOM 722 C CA . LYS A 1 90 ? 10.522 -10.768 -11.525 1.00 93.69 90 LYS A CA 1
ATOM 723 C C . LYS A 1 90 ? 10.691 -9.435 -12.257 1.00 93.69 90 LYS A C 1
ATOM 725 O O . LYS A 1 90 ? 11.552 -8.611 -11.930 1.00 93.69 90 LYS A O 1
ATOM 730 N N . CYS A 1 91 ? 9.841 -9.238 -13.257 1.00 94.50 91 CYS A N 1
ATOM 731 C CA . CYS A 1 91 ? 9.818 -8.066 -14.121 1.00 94.50 91 CYS A CA 1
ATOM 732 C C . CYS A 1 91 ? 9.602 -6.769 -13.319 1.00 94.50 91 CYS A C 1
ATOM 734 O O . CYS A 1 91 ? 8.640 -6.642 -12.562 1.00 94.50 91 CYS A O 1
ATOM 736 N N . CYS A 1 92 ? 10.536 -5.830 -13.466 1.00 95.06 92 CYS A N 1
ATOM 737 C CA . CYS A 1 92 ? 10.549 -4.527 -12.812 1.00 95.06 92 CYS A CA 1
ATOM 738 C C . CYS A 1 92 ? 9.491 -3.615 -13.410 1.00 95.06 92 CYS A C 1
ATOM 740 O O . CYS A 1 92 ? 9.418 -3.457 -14.626 1.00 95.06 92 CYS A O 1
ATOM 742 N N . SER A 1 93 ? 8.747 -2.935 -12.545 1.00 93.56 93 SER A N 1
ATOM 743 C CA . SER A 1 93 ? 7.629 -2.102 -12.978 1.00 93.56 93 SER A CA 1
ATOM 744 C C . SER A 1 93 ? 7.989 -0.833 -13.712 1.00 93.56 93 SER A C 1
ATOM 746 O O . SER A 1 93 ? 7.142 -0.243 -14.368 1.00 93.56 93 SER A O 1
ATOM 748 N N . MET A 1 94 ? 9.242 -0.418 -13.593 1.00 93.25 94 MET A N 1
ATOM 749 C CA . MET A 1 94 ? 9.723 0.801 -14.216 1.00 93.25 94 MET A CA 1
ATOM 750 C C . MET A 1 94 ? 10.446 0.510 -15.536 1.00 93.25 94 MET A C 1
ATOM 752 O O . MET A 1 94 ? 10.205 1.194 -16.521 1.00 93.25 94 MET A O 1
ATOM 756 N N . CYS A 1 95 ? 11.305 -0.517 -15.589 1.00 95.31 95 CYS A N 1
ATOM 757 C CA . CYS A 1 95 ? 12.148 -0.782 -16.765 1.00 95.31 95 CYS A CA 1
ATOM 758 C C . CYS A 1 95 ? 11.870 -2.104 -17.492 1.00 95.31 95 CYS A C 1
ATOM 760 O O . CYS A 1 95 ? 12.525 -2.393 -18.489 1.00 95.31 95 CYS A O 1
ATOM 762 N N . GLY A 1 96 ? 10.977 -2.955 -16.982 1.00 94.38 96 GLY A N 1
ATOM 763 C CA . GLY A 1 96 ? 10.653 -4.247 -17.594 1.00 94.38 96 GLY A CA 1
ATOM 764 C C . GLY A 1 96 ? 11.707 -5.354 -17.419 1.00 94.38 96 GLY A C 1
ATOM 765 O O . GLY A 1 96 ? 11.482 -6.488 -17.834 1.00 94.38 96 GLY A O 1
ATOM 766 N N . ALA A 1 97 ? 12.857 -5.078 -16.797 1.00 95.44 97 ALA A N 1
ATOM 767 C CA . ALA A 1 97 ? 13.891 -6.091 -16.577 1.00 95.44 97 ALA A CA 1
ATOM 768 C C . ALA A 1 97 ? 13.512 -7.073 -15.453 1.00 95.44 97 ALA A C 1
ATOM 770 O O . ALA A 1 97 ? 12.990 -6.661 -14.418 1.00 95.44 97 ALA A O 1
ATOM 771 N N . ASN A 1 98 ? 13.862 -8.355 -15.591 1.00 96.31 98 ASN A N 1
ATOM 772 C CA . ASN A 1 98 ? 13.644 -9.403 -14.578 1.00 96.31 98 ASN A CA 1
ATOM 773 C C . ASN A 1 98 ? 14.672 -9.345 -13.429 1.00 96.31 98 ASN A C 1
ATOM 775 O O . ASN A 1 98 ? 15.388 -10.302 -13.153 1.00 96.31 98 ASN A O 1
ATOM 779 N N . LEU A 1 99 ? 14.794 -8.178 -12.794 1.00 95.69 99 LEU A N 1
ATOM 780 C CA . LEU A 1 99 ? 15.816 -7.867 -11.784 1.00 95.69 99 LEU A CA 1
ATOM 781 C C . LEU A 1 99 ? 15.218 -7.234 -10.522 1.00 95.69 99 LEU A C 1
ATOM 783 O O . LEU A 1 99 ? 15.928 -6.569 -9.765 1.00 95.69 99 LEU A O 1
ATOM 787 N N . SER A 1 100 ? 13.907 -7.365 -10.311 1.00 96.19 100 SER A N 1
ATOM 788 C CA . SER A 1 100 ? 13.267 -6.800 -9.122 1.00 96.19 100 SER A CA 1
ATOM 789 C C . SER A 1 100 ? 13.837 -7.430 -7.858 1.00 96.19 100 SER A C 1
ATOM 791 O O . SER A 1 100 ? 13.987 -8.643 -7.773 1.00 96.19 100 SER A O 1
ATOM 793 N N . THR A 1 101 ? 14.168 -6.605 -6.875 1.00 96.00 101 THR A N 1
ATOM 794 C CA . THR A 1 101 ? 14.662 -7.043 -5.553 1.00 96.00 101 THR A CA 1
ATOM 795 C C . THR A 1 101 ? 13.996 -6.269 -4.420 1.00 96.00 101 THR A C 1
ATOM 797 O O . THR A 1 101 ? 14.252 -6.500 -3.238 1.00 96.00 101 THR A O 1
ATOM 800 N N . GLN A 1 102 ? 13.145 -5.314 -4.782 1.00 95.38 102 GLN A N 1
ATOM 801 C CA . GLN A 1 102 ? 12.463 -4.401 -3.893 1.00 95.38 102 GLN A CA 1
ATOM 802 C C . GLN A 1 102 ? 10.989 -4.344 -4.278 1.00 95.38 102 GLN A C 1
ATOM 804 O O . GLN A 1 102 ? 10.576 -4.774 -5.358 1.00 95.38 102 GLN A O 1
ATOM 809 N N . ILE A 1 103 ? 10.217 -3.783 -3.363 1.00 94.00 103 ILE A N 1
ATOM 810 C CA . ILE A 1 103 ? 8.860 -3.331 -3.607 1.00 94.00 103 ILE A CA 1
ATOM 811 C C . ILE A 1 103 ? 8.857 -1.830 -3.371 1.00 94.00 103 ILE A C 1
ATOM 813 O O . ILE A 1 103 ? 9.511 -1.363 -2.434 1.00 94.00 103 ILE A O 1
ATOM 817 N N . ASP A 1 104 ? 8.127 -1.117 -4.210 1.00 94.50 104 ASP A N 1
ATOM 818 C CA . ASP A 1 104 ? 7.876 0.310 -4.078 1.00 94.50 104 ASP A CA 1
ATOM 819 C C . ASP A 1 104 ? 6.380 0.608 -4.219 1.00 94.50 104 ASP A C 1
ATOM 821 O O . ASP A 1 104 ? 5.594 -0.277 -4.563 1.00 94.50 104 ASP A O 1
ATOM 825 N N . HIS A 1 105 ? 5.981 1.836 -3.909 1.00 93.88 105 HIS A N 1
ATOM 826 C CA . HIS A 1 105 ? 4.600 2.279 -4.013 1.00 93.88 105 HIS A CA 1
ATOM 827 C C . HIS A 1 105 ? 4.279 2.822 -5.405 1.00 93.88 105 HIS A C 1
ATOM 829 O O . HIS A 1 105 ? 4.992 3.688 -5.924 1.00 93.88 105 HIS A O 1
ATOM 835 N N . PHE A 1 106 ? 3.174 2.350 -5.986 1.00 93.06 106 PHE A N 1
ATOM 836 C CA . PHE A 1 106 ? 2.629 2.902 -7.226 1.00 93.06 106 PHE A CA 1
ATOM 837 C C . PHE A 1 106 ? 2.158 4.347 -7.016 1.00 93.06 106 PHE A C 1
ATOM 839 O O . PHE A 1 106 ? 2.679 5.257 -7.655 1.00 93.06 106 PHE A O 1
ATOM 846 N N . LEU A 1 107 ? 1.261 4.564 -6.051 1.00 91.94 107 LEU A N 1
ATOM 847 C CA . LEU A 1 107 ? 0.941 5.878 -5.501 1.00 91.94 107 LEU A CA 1
ATOM 848 C C . LEU A 1 107 ? 1.873 6.182 -4.327 1.00 91.94 107 LEU A C 1
ATOM 850 O O . LEU A 1 107 ? 1.843 5.428 -3.347 1.00 91.94 107 LEU A O 1
ATOM 854 N N . PRO A 1 108 ? 2.683 7.256 -4.379 1.00 92.19 108 PRO A N 1
ATOM 855 C CA . PRO A 1 108 ? 3.680 7.520 -3.352 1.00 92.19 108 PRO A CA 1
ATOM 856 C C . PRO A 1 108 ? 3.069 7.659 -1.958 1.00 92.19 108 PRO A C 1
ATOM 858 O O . PRO A 1 108 ? 2.166 8.462 -1.737 1.00 92.19 108 PRO A O 1
ATOM 861 N N . GLN A 1 109 ? 3.632 6.941 -0.984 1.00 91.56 109 GLN A N 1
ATOM 862 C CA . GLN A 1 109 ? 3.238 7.017 0.430 1.00 91.56 109 GLN A CA 1
ATOM 863 C C . GLN A 1 109 ? 3.321 8.444 1.012 1.00 91.56 109 GLN A C 1
ATOM 865 O O . GLN A 1 109 ? 2.698 8.737 2.031 1.00 91.56 109 GLN A O 1
ATOM 870 N N . GLU A 1 110 ? 4.115 9.331 0.413 1.00 90.00 110 GLU A N 1
ATOM 871 C CA . GLU A 1 110 ? 4.205 10.733 0.824 1.00 90.00 110 GLU A CA 1
ATOM 872 C C . GLU A 1 110 ? 2.879 11.481 0.640 1.00 90.00 110 GLU A C 1
ATOM 874 O O . GLU A 1 110 ? 2.451 12.185 1.555 1.00 90.00 110 GLU A O 1
ATOM 879 N N . PHE A 1 111 ? 2.202 11.250 -0.486 1.00 89.19 111 PHE A N 1
ATOM 880 C CA . PHE A 1 111 ? 0.943 11.905 -0.846 1.00 89.19 111 PHE A CA 1
ATOM 881 C C . PHE A 1 111 ? -0.282 11.035 -0.537 1.00 89.19 111 PHE A C 1
ATOM 883 O O . PHE A 1 111 ? -1.334 11.564 -0.175 1.00 89.19 111 PHE A O 1
ATOM 890 N N . PHE A 1 112 ? -0.121 9.707 -0.579 1.00 91.44 112 PHE A N 1
ATOM 891 C CA . PHE A 1 112 ? -1.186 8.720 -0.373 1.00 91.44 112 PHE A CA 1
ATOM 892 C C . PHE A 1 112 ? -0.842 7.661 0.699 1.00 91.44 112 PHE A C 1
ATOM 894 O O . PHE A 1 112 ? -0.828 6.453 0.430 1.00 91.44 112 PHE A O 1
ATOM 901 N N . PRO A 1 113 ? -0.526 8.074 1.938 1.00 92.19 113 PRO A N 1
ATOM 902 C CA . PRO A 1 113 ? -0.136 7.173 3.019 1.00 92.19 113 PRO A CA 1
ATOM 903 C C . PRO A 1 113 ? -1.201 6.128 3.376 1.00 92.19 113 PRO A C 1
ATOM 905 O O . PRO A 1 113 ? -0.835 5.049 3.839 1.00 92.19 113 PRO A O 1
ATOM 908 N N . GLU A 1 114 ? -2.487 6.369 3.130 1.00 92.25 114 GLU A N 1
ATOM 909 C CA . GLU A 1 114 ? -3.552 5.382 3.339 1.00 92.25 114 GLU A CA 1
ATOM 910 C C . GLU A 1 114 ? -3.359 4.096 2.520 1.00 92.25 114 GLU A C 1
ATOM 912 O O . GLU A 1 114 ? -3.735 3.015 2.974 1.00 92.25 114 GLU A O 1
ATOM 917 N N . TYR A 1 115 ? -2.677 4.178 1.374 1.00 93.31 115 TYR A N 1
ATOM 918 C CA . TYR A 1 115 ? -2.368 3.034 0.513 1.00 93.31 115 TYR A CA 1
ATOM 919 C C . TYR A 1 115 ? -0.981 2.436 0.775 1.00 93.31 115 TYR A C 1
ATOM 921 O O . TYR A 1 115 ? -0.502 1.617 -0.008 1.00 93.31 115 TYR A O 1
ATOM 929 N N . SER A 1 116 ? -0.302 2.815 1.865 1.00 93.75 116 SER A N 1
ATOM 930 C CA . SER A 1 116 ? 1.078 2.366 2.125 1.00 93.75 116 SER A CA 1
ATOM 931 C C . SER A 1 116 ? 1.221 0.856 2.285 1.00 93.75 116 SER A C 1
ATOM 933 O O . SER A 1 116 ? 2.284 0.303 2.013 1.00 93.75 116 SER A O 1
ATOM 935 N N . ILE A 1 117 ? 0.183 0.204 2.803 1.00 93.81 117 ILE A N 1
ATOM 936 C CA . ILE A 1 117 ? 0.167 -1.238 3.073 1.00 93.81 117 ILE A CA 1
ATOM 937 C C . ILE A 1 117 ? -0.787 -1.988 2.137 1.00 93.81 117 ILE A C 1
ATOM 939 O O . ILE A 1 117 ? -0.885 -3.208 2.224 1.00 93.81 117 ILE A O 1
ATOM 943 N N . LEU A 1 118 ? -1.471 -1.269 1.242 1.00 93.88 118 LEU A N 1
ATOM 944 C CA . LEU A 1 118 ? -2.376 -1.849 0.261 1.00 93.88 118 LEU A CA 1
ATOM 945 C C . LEU A 1 118 ? -1.559 -2.669 -0.738 1.00 93.88 118 LEU A C 1
ATOM 947 O O . LEU A 1 118 ? -0.688 -2.119 -1.412 1.00 93.88 118 LEU A O 1
ATOM 951 N N . SER A 1 119 ? -1.823 -3.971 -0.854 1.00 93.56 119 SER A N 1
ATOM 952 C CA . SER A 1 119 ? -0.970 -4.844 -1.664 1.00 93.56 119 SER A CA 1
ATOM 953 C C . SER A 1 119 ? -1.023 -4.505 -3.153 1.00 93.56 119 SER A C 1
ATOM 955 O O . SER A 1 119 ? 0.008 -4.564 -3.818 1.00 93.56 119 SER A O 1
ATOM 957 N N . ALA A 1 120 ? -2.172 -4.040 -3.654 1.00 92.06 120 ALA A N 1
ATOM 958 C CA . ALA A 1 120 ? -2.307 -3.533 -5.021 1.00 92.06 120 ALA A CA 1
ATOM 959 C C . ALA A 1 120 ? -1.444 -2.287 -5.302 1.00 92.06 120 ALA A C 1
ATOM 961 O O . ALA A 1 120 ? -1.062 -2.049 -6.446 1.00 92.06 120 ALA A O 1
ATOM 962 N N . ASN A 1 121 ? -1.092 -1.521 -4.264 1.00 94.19 121 ASN A N 1
ATOM 963 C CA . ASN A 1 121 ? -0.220 -0.354 -4.373 1.00 94.19 121 ASN A CA 1
ATOM 964 C C . ASN A 1 121 ? 1.272 -0.699 -4.256 1.00 94.19 121 ASN A C 1
ATOM 966 O O . ASN A 1 121 ? 2.113 0.182 -4.412 1.00 94.19 121 ASN A O 1
ATOM 970 N N . LEU A 1 122 ? 1.614 -1.960 -3.981 1.00 94.19 122 LEU A N 1
ATOM 971 C CA . LEU A 1 122 ? 2.977 -2.438 -3.777 1.00 94.19 122 LEU A CA 1
ATOM 972 C C . LEU A 1 122 ? 3.484 -3.160 -5.032 1.00 94.19 122 LEU A C 1
ATOM 974 O O . LEU A 1 122 ? 3.129 -4.306 -5.307 1.00 94.19 122 LEU A O 1
ATOM 978 N N . ILE A 1 123 ? 4.357 -2.495 -5.786 1.00 93.62 123 ILE A N 1
ATOM 979 C CA . ILE A 1 123 ? 4.833 -2.956 -7.093 1.00 93.62 123 ILE A CA 1
ATOM 980 C C . ILE A 1 123 ? 6.295 -3.423 -7.048 1.00 93.62 123 ILE A C 1
ATOM 982 O O . ILE A 1 123 ? 7.121 -2.826 -6.354 1.00 93.62 123 ILE A O 1
ATOM 986 N N . PRO A 1 124 ? 6.666 -4.477 -7.797 1.00 95.31 124 PRO A N 1
ATOM 987 C CA . PRO A 1 124 ? 8.042 -4.949 -7.851 1.00 95.31 124 PRO A CA 1
ATOM 988 C C . PRO A 1 124 ? 8.935 -3.962 -8.600 1.00 95.31 124 PRO A C 1
ATOM 990 O O . PRO A 1 124 ? 8.597 -3.484 -9.686 1.00 95.31 124 PRO A O 1
ATOM 993 N N . ILE A 1 125 ? 10.105 -3.674 -8.041 1.00 96.00 125 ILE A N 1
ATOM 994 C CA . ILE A 1 125 ? 11.058 -2.744 -8.638 1.00 96.00 125 ILE A CA 1
ATOM 995 C C . ILE A 1 125 ? 12.499 -3.214 -8.404 1.00 96.00 125 ILE A C 1
ATOM 997 O O . ILE A 1 125 ? 12.827 -3.869 -7.410 1.00 96.00 125 ILE A O 1
ATOM 1001 N N . CYS A 1 126 ? 13.382 -2.912 -9.354 1.00 96.50 126 CYS A N 1
ATOM 1002 C CA . CYS A 1 126 ? 14.821 -3.134 -9.215 1.00 96.50 126 CYS A CA 1
ATOM 1003 C C . CYS A 1 126 ? 15.513 -1.866 -8.676 1.00 96.50 126 CYS A C 1
ATOM 1005 O O . CYS A 1 126 ? 14.890 -1.022 -8.031 1.00 96.50 126 CYS A O 1
ATOM 1007 N N . LYS A 1 127 ? 16.804 -1.677 -8.979 1.00 96.31 127 LYS A N 1
ATOM 1008 C CA . LYS A 1 127 ? 17.550 -0.444 -8.653 1.00 96.31 127 LYS A CA 1
ATOM 1009 C C . LYS A 1 127 ? 16.936 0.833 -9.248 1.00 96.31 127 LYS A C 1
ATOM 1011 O O . LYS A 1 127 ? 17.282 1.920 -8.802 1.00 96.31 127 LYS A O 1
ATOM 1016 N N . CYS A 1 128 ? 15.992 0.709 -10.185 1.00 96.25 128 CYS A N 1
ATOM 1017 C CA . CYS A 1 128 ? 15.132 1.799 -10.645 1.00 96.25 128 CYS A CA 1
ATOM 1018 C C . CYS A 1 128 ? 14.474 2.584 -9.507 1.00 96.25 128 CYS A C 1
ATOM 1020 O O . CYS A 1 128 ? 14.244 3.774 -9.677 1.00 96.25 128 CYS A O 1
ATOM 1022 N N . ASN A 1 129 ? 14.245 1.956 -8.348 1.00 94.25 129 ASN A N 1
ATOM 1023 C CA . ASN A 1 129 ? 13.705 2.629 -7.170 1.00 94.25 129 ASN A CA 1
ATOM 1024 C C . ASN A 1 129 ? 14.519 3.870 -6.759 1.00 94.25 129 ASN A C 1
ATOM 1026 O O . ASN A 1 129 ? 13.962 4.872 -6.345 1.00 94.25 129 ASN A O 1
ATOM 1030 N N . GLN A 1 130 ? 15.843 3.844 -6.944 1.00 93.50 130 GLN A N 1
ATOM 1031 C CA . GLN A 1 130 ? 16.733 4.966 -6.601 1.00 93.50 130 GLN A CA 1
ATOM 1032 C C . GLN A 1 130 ? 16.599 6.163 -7.551 1.00 93.50 130 GLN A C 1
ATOM 1034 O O . GLN A 1 130 ? 17.118 7.234 -7.261 1.00 93.50 130 GLN A O 1
ATOM 1039 N N . LYS A 1 131 ? 15.964 5.961 -8.709 1.00 92.50 131 LYS A N 1
ATOM 1040 C CA . LYS A 1 131 ? 15.750 6.979 -9.743 1.00 92.50 131 LYS A CA 1
ATOM 1041 C C . LYS A 1 131 ? 14.290 7.415 -9.832 1.00 92.50 131 LYS A C 1
ATOM 1043 O O . LYS A 1 131 ? 13.972 8.256 -10.663 1.00 92.50 131 LYS A O 1
ATOM 1048 N N . LYS A 1 132 ? 13.397 6.784 -9.065 1.00 89.75 132 LYS A N 1
ATOM 1049 C CA . LYS A 1 132 ? 11.977 7.113 -9.079 1.00 89.75 132 LYS A CA 1
ATOM 1050 C C . LYS A 1 132 ? 11.756 8.358 -8.230 1.00 89.75 132 LYS A C 1
ATOM 1052 O O . LYS A 1 132 ? 12.134 8.391 -7.063 1.00 89.75 132 LYS A O 1
ATOM 1057 N N . GLU A 1 133 ? 11.131 9.357 -8.834 1.00 89.00 133 GLU A N 1
ATOM 1058 C CA . GLU A 1 133 ? 10.652 10.545 -8.139 1.00 89.00 133 GLU A CA 1
ATOM 1059 C C . GLU A 1 133 ? 9.240 10.295 -7.604 1.00 89.00 133 GLU A C 1
ATOM 1061 O O . GLU A 1 133 ? 8.440 9.577 -8.213 1.00 89.00 133 GLU A O 1
ATOM 1066 N N . ASN A 1 134 ? 8.936 10.879 -6.447 1.00 86.06 134 ASN A N 1
ATOM 1067 C CA . ASN A 1 134 ? 7.588 10.874 -5.899 1.00 86.06 134 ASN A CA 1
ATOM 1068 C C . ASN A 1 134 ? 6.868 12.120 -6.400 1.00 86.06 134 ASN A C 1
ATOM 1070 O O . ASN A 1 134 ? 7.223 13.232 -6.017 1.00 86.06 134 ASN A O 1
ATOM 1074 N N . LEU A 1 135 ? 5.854 11.918 -7.235 1.00 78.00 135 LEU A N 1
ATOM 1075 C CA . LEU A 1 135 ? 4.972 12.977 -7.708 1.00 78.00 135 LEU A CA 1
ATOM 1076 C C . LEU A 1 135 ? 3.552 12.740 -7.166 1.00 78.00 135 LEU A C 1
ATOM 1078 O O . LEU A 1 135 ? 3.160 11.575 -7.033 1.00 78.00 135 LEU A O 1
ATOM 1082 N N . PRO A 1 136 ? 2.825 13.809 -6.798 1.00 67.75 136 PRO A N 1
ATOM 1083 C CA . PRO A 1 136 ? 1.433 13.722 -6.368 1.00 67.75 136 PRO A CA 1
ATOM 1084 C C . PRO A 1 136 ? 0.489 13.301 -7.500 1.00 67.75 136 PRO A C 1
ATOM 1086 O O . PRO A 1 136 ? 0.792 13.592 -8.681 1.00 67.75 136 PRO A O 1
#

Secondary structure (DSSP, 8-state):
-------HHHHHHHHHHHHHS-STTHHHHHTTHHHHHHHHHHHHHHTT-GGG--TTSS-HHHHHHHHHHHHHT-GGGHHHHHHHHHHTTSPPTTT--S---EEEESS-TTT-GGGSS-GGGEEEE-GGGGG-----

pLDDT: mean 87.89, std 10.79, range [37.19, 96.5]

Organism: Escherichia coli (NCBI:txid562)

Foldseek 3Di:
DDQDPPDLVVLLVLLVVQLPDPDPLNVLSVVCSVVLSVQSVQCVVCVNPVVSRPQQDDRVSNLVSLLVCLVVVDPSLVVLVVLQVVQAQCQAPPPRGSHFNAWAFPQHSVRRSSCSSPSSRTGTHHCCVVVDDHDD

Sequence (136 aa):
MKYFNQPLENDIDKITEIANANYSGSKLIENNLNIFIERYKEYYSCKGAALSINGMFGLNDARESIKKLYKSKGKQLSFIKELRDKNTGKCCSMCGANLSTQIDHFLPQEFFPEYSILSANLIPICKCNQKKENLP